Protein AF-A0ABD6XT28-F1 (afdb_monomer)

pLDDT: mean 92.52, std 7.79, range [53.41, 97.75]

Organism: Enterobacter agglomerans (NCBI:txid549)

Structure (mmCIF, N/CA/C/O backbone):
data_AF-A0ABD6XT28-F1
#
_entry.id   AF-A0ABD6XT28-F1
#
loop_
_atom_site.group_PDB
_atom_site.id
_atom_site.type_symbol
_atom_site.label_atom_id
_atom_site.label_alt_id
_atom_site.label_comp_id
_atom_site.label_asym_id
_atom_site.label_entity_id
_atom_site.label_seq_id
_atom_site.pdbx_PDB_ins_code
_atom_site.Cartn_x
_atom_site.Cartn_y
_atom_site.Cartn_z
_atom_site.occupancy
_atom_site.B_iso_or_equiv
_atom_site.auth_seq_id
_atom_site.auth_comp_id
_atom_site.auth_asym_id
_atom_site.auth_atom_id
_atom_site.pdbx_PDB_model_num
ATOM 1 N N . MET A 1 1 ? 20.728 22.422 -38.491 1.00 53.41 1 MET A N 1
ATOM 2 C CA . MET A 1 1 ? 20.151 21.067 -38.678 1.00 53.41 1 MET A CA 1
ATOM 3 C C . MET A 1 1 ? 20.886 19.962 -37.906 1.00 53.41 1 MET A C 1
ATOM 5 O O . MET A 1 1 ? 20.219 19.066 -37.412 1.00 53.41 1 MET A O 1
ATOM 9 N N . ALA A 1 2 ? 22.216 20.015 -37.728 1.00 60.31 2 ALA A N 1
ATOM 10 C CA . ALA A 1 2 ? 22.9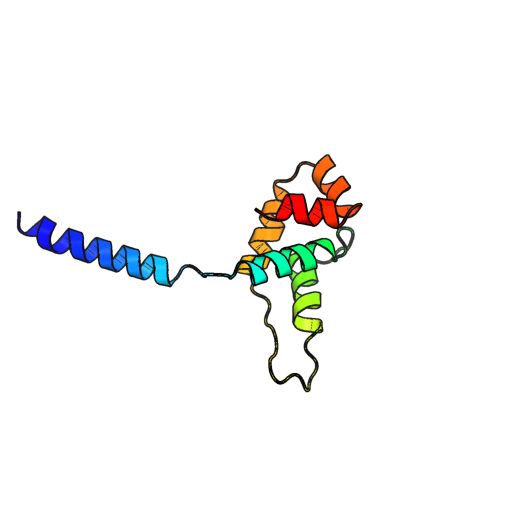67 18.969 -37.010 1.00 60.31 2 ALA A CA 1
ATOM 11 C C . ALA A 1 2 ? 22.593 18.804 -35.519 1.00 60.31 2 ALA A C 1
ATOM 13 O O . ALA A 1 2 ? 22.551 17.685 -35.028 1.00 60.31 2 ALA A O 1
ATOM 14 N N . LYS A 1 3 ? 22.254 19.889 -34.805 1.00 60.78 3 LYS A N 1
ATOM 15 C CA . LYS A 1 3 ? 21.909 19.826 -33.369 1.00 60.78 3 LYS A CA 1
ATOM 16 C C . LYS A 1 3 ? 20.629 19.024 -33.085 1.00 60.78 3 LYS A C 1
ATOM 18 O O . LYS A 1 3 ? 20.612 18.234 -32.153 1.00 60.78 3 LYS A O 1
ATOM 23 N N . VAL A 1 4 ? 19.594 19.150 -33.920 1.00 70.94 4 VAL A N 1
ATOM 24 C CA . VAL A 1 4 ? 18.327 18.402 -33.755 1.00 70.94 4 VAL A CA 1
ATOM 25 C C . VAL A 1 4 ? 18.539 16.896 -33.944 1.00 70.94 4 VAL A C 1
ATOM 27 O O . VAL A 1 4 ? 17.941 16.099 -33.229 1.00 70.94 4 VAL A O 1
ATOM 30 N N . LYS A 1 5 ? 19.460 16.512 -34.839 1.00 77.12 5 LYS A N 1
ATOM 31 C CA . LYS A 1 5 ? 19.832 15.115 -35.106 1.00 77.12 5 LYS A CA 1
ATOM 32 C C . LYS A 1 5 ? 20.420 14.390 -33.890 1.00 77.12 5 LYS A C 1
ATOM 34 O O . LYS A 1 5 ? 20.278 13.179 -33.815 1.00 77.12 5 LYS A O 1
ATOM 39 N N . TYR A 1 6 ? 21.047 15.115 -32.960 1.00 85.31 6 TYR A N 1
ATOM 40 C CA . TYR A 1 6 ? 21.609 14.548 -31.727 1.00 85.31 6 TYR A CA 1
ATOM 41 C C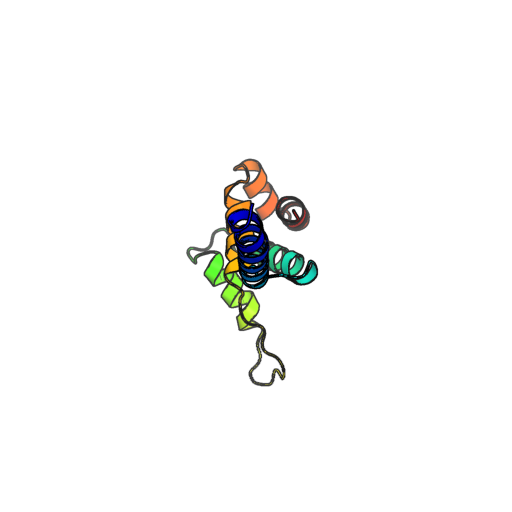 . TYR A 1 6 ? 20.728 14.797 -30.497 1.00 85.31 6 TYR A C 1
ATOM 43 O O . TYR A 1 6 ? 20.676 13.957 -29.606 1.00 85.31 6 TYR A O 1
ATOM 51 N N . ILE A 1 7 ? 19.989 15.910 -30.456 1.00 90.38 7 ILE A N 1
ATOM 52 C CA . ILE A 1 7 ? 19.077 16.218 -29.343 1.00 90.38 7 ILE A CA 1
ATOM 53 C C . ILE A 1 7 ? 17.892 15.248 -29.322 1.00 90.38 7 ILE A C 1
ATOM 55 O O . ILE A 1 7 ? 17.529 14.761 -28.258 1.00 90.38 7 ILE A O 1
ATOM 59 N N . LEU A 1 8 ? 17.307 14.931 -30.481 1.00 90.69 8 LEU A N 1
ATOM 60 C CA . LEU A 1 8 ? 16.163 14.022 -30.556 1.00 90.69 8 LEU A CA 1
ATOM 61 C C . LEU A 1 8 ? 16.468 12.609 -30.010 1.00 90.69 8 LEU A C 1
ATOM 63 O O . LEU A 1 8 ? 15.721 12.155 -29.143 1.00 90.69 8 LEU A O 1
ATOM 67 N N . PRO A 1 9 ? 17.544 11.911 -30.436 1.00 92.19 9 PRO A N 1
ATOM 68 C CA . PRO A 1 9 ? 17.869 10.606 -29.866 1.00 92.19 9 PRO A CA 1
ATOM 69 C C . PRO A 1 9 ? 18.266 10.702 -28.390 1.00 92.19 9 PRO A C 1
ATOM 71 O O . PRO A 1 9 ? 17.914 9.813 -27.622 1.00 92.19 9 PRO A O 1
ATOM 74 N N . LEU A 1 10 ? 18.925 11.785 -27.961 1.00 94.00 10 LEU A N 1
ATOM 75 C CA . LEU A 1 10 ? 19.241 11.999 -26.546 1.00 94.00 10 LEU A CA 1
ATOM 76 C C . LEU A 1 10 ? 17.965 12.092 -25.693 1.00 94.00 10 LEU A C 1
ATOM 78 O O . LEU A 1 10 ? 17.871 11.435 -24.661 1.00 94.00 10 LEU A O 1
ATOM 82 N N . LEU A 1 11 ? 16.966 12.861 -26.135 1.00 94.81 11 LEU A N 1
ATOM 83 C CA . LEU A 1 11 ? 15.681 12.974 -25.439 1.00 94.81 11 LEU A CA 1
ATOM 84 C C . LEU A 1 11 ? 14.933 11.638 -25.394 1.00 94.81 11 LEU A C 1
ATOM 86 O O . LEU A 1 11 ? 14.353 11.309 -24.364 1.00 94.81 11 LEU A O 1
ATOM 90 N N . LEU A 1 12 ? 14.982 10.849 -26.470 1.00 95.25 12 LEU A N 1
ATOM 91 C CA . LEU A 1 12 ? 14.394 9.507 -26.489 1.00 95.25 12 LEU A CA 1
ATOM 92 C C . LEU A 1 12 ? 15.072 8.570 -25.486 1.00 95.25 12 LEU A C 1
ATOM 94 O O . LEU A 1 12 ? 14.382 7.866 -24.754 1.00 95.25 12 LEU A O 1
ATOM 98 N N . ILE A 1 13 ? 16.405 8.591 -25.406 1.00 96.19 13 ILE A N 1
ATOM 99 C CA . ILE A 1 13 ? 17.156 7.796 -24.425 1.00 96.19 13 ILE A CA 1
ATOM 100 C C . ILE A 1 13 ? 16.787 8.221 -23.001 1.00 96.19 13 ILE A C 1
ATOM 102 O O . ILE A 1 13 ? 16.538 7.364 -22.158 1.00 96.19 13 ILE A O 1
ATOM 106 N N . LEU A 1 14 ? 16.697 9.527 -22.735 1.00 96.06 14 LEU A N 1
ATOM 107 C CA . LEU A 1 14 ? 16.288 10.036 -21.424 1.00 96.06 14 LEU A CA 1
ATOM 108 C C . LEU A 1 14 ? 14.849 9.636 -21.070 1.00 96.06 14 LEU A C 1
ATOM 110 O O . LEU A 1 14 ? 14.595 9.249 -19.933 1.00 96.06 14 LEU A O 1
ATOM 114 N N . ALA A 1 15 ? 13.922 9.677 -22.028 1.00 94.56 15 ALA A N 1
ATOM 115 C CA . ALA A 1 15 ? 12.540 9.253 -21.819 1.00 94.56 15 ALA A CA 1
ATOM 116 C C . ALA A 1 15 ? 12.433 7.746 -21.536 1.00 94.56 15 ALA A C 1
ATOM 118 O O . ALA A 1 15 ? 11.713 7.344 -20.625 1.00 94.56 15 ALA A O 1
ATOM 119 N N . LEU A 1 16 ? 13.179 6.913 -22.269 1.00 95.19 16 LEU A N 1
ATOM 120 C CA . LEU A 1 16 ? 13.233 5.467 -22.037 1.00 95.19 16 LEU A CA 1
ATOM 121 C C . LEU A 1 16 ? 13.867 5.131 -20.688 1.00 95.19 16 LEU A C 1
ATOM 123 O O . LEU A 1 16 ? 13.348 4.282 -19.968 1.00 95.19 16 LEU A O 1
ATOM 127 N N . ALA A 1 17 ? 14.949 5.821 -20.321 1.00 94.50 17 ALA A N 1
ATOM 128 C CA . ALA A 1 17 ? 15.563 5.671 -19.009 1.00 94.50 17 ALA A CA 1
ATOM 129 C C . ALA A 1 17 ? 14.565 6.041 -17.905 1.00 94.50 17 ALA A C 1
ATOM 131 O O . ALA A 1 17 ? 14.369 5.263 -16.979 1.00 94.50 17 ALA A O 1
ATOM 132 N N . ALA A 1 18 ? 13.875 7.179 -18.035 1.00 93.31 18 ALA A N 1
ATOM 133 C CA . ALA A 1 18 ? 12.854 7.595 -17.080 1.00 93.31 18 ALA A CA 1
ATOM 134 C C . ALA A 1 18 ? 11.721 6.565 -16.962 1.00 93.31 18 ALA A C 1
ATOM 136 O O . ALA A 1 18 ? 11.358 6.204 -15.847 1.00 93.31 18 ALA A O 1
ATOM 137 N N . TRP A 1 19 ? 11.206 6.049 -18.084 1.00 92.81 19 TRP A N 1
ATOM 138 C CA . TRP A 1 19 ? 10.189 4.994 -18.086 1.00 92.81 19 TRP A CA 1
ATOM 139 C C . TRP A 1 19 ? 10.695 3.743 -17.353 1.00 92.81 19 TRP A C 1
ATOM 141 O O . TRP A 1 19 ? 10.005 3.219 -16.483 1.00 92.81 19 TRP A O 1
ATOM 151 N N . TRP A 1 20 ? 11.928 3.307 -17.604 1.00 91.88 20 TRP A N 1
ATOM 152 C CA . TRP A 1 20 ? 12.496 2.131 -16.941 1.00 91.88 20 TRP A CA 1
ATOM 153 C C . TRP A 1 20 ? 12.514 2.236 -15.407 1.00 91.88 20 TRP A C 1
ATOM 155 O O . TRP A 1 20 ? 12.336 1.235 -14.715 1.00 91.88 20 TRP A O 1
ATOM 165 N N . PHE A 1 21 ? 12.697 3.442 -14.862 1.00 87.44 21 PHE A N 1
ATOM 166 C CA . PHE A 1 21 ? 12.686 3.675 -13.414 1.00 87.44 21 PHE A CA 1
ATOM 167 C C . PHE A 1 21 ? 11.282 3.765 -12.801 1.00 87.44 21 PHE A C 1
ATOM 169 O O . PHE A 1 21 ? 11.158 3.758 -11.575 1.00 87.44 21 PHE A O 1
ATOM 176 N N . ILE A 1 22 ? 10.220 3.838 -13.608 1.00 84.12 22 ILE A N 1
ATOM 177 C CA . ILE A 1 22 ? 8.848 3.822 -13.099 1.00 84.12 22 ILE A CA 1
ATOM 178 C C . ILE A 1 22 ? 8.488 2.372 -12.735 1.00 84.12 22 ILE A C 1
ATOM 180 O O . ILE A 1 22 ? 8.583 1.487 -13.588 1.00 84.12 22 ILE A O 1
ATOM 184 N N . PRO A 1 23 ? 8.071 2.090 -11.487 1.00 82.75 23 PRO A N 1
ATOM 185 C CA . PRO A 1 23 ? 7.656 0.750 -11.097 1.00 82.75 23 PRO A CA 1
ATOM 186 C C . PRO A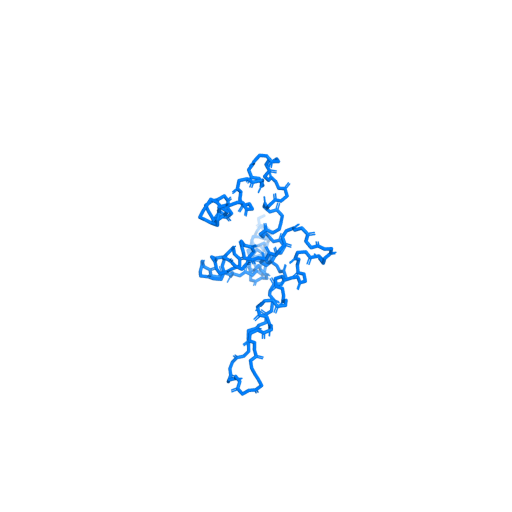 1 23 ? 6.390 0.344 -11.858 1.00 82.75 23 PRO A C 1
ATOM 188 O O . PRO A 1 23 ? 5.370 1.035 -11.818 1.00 82.75 23 PRO A O 1
ATOM 191 N N . HIS A 1 24 ? 6.466 -0.797 -12.539 1.00 85.38 24 HIS A N 1
ATOM 192 C CA . HIS A 1 24 ? 5.347 -1.401 -13.254 1.00 85.38 24 HIS A CA 1
ATOM 193 C C . HIS A 1 24 ? 4.711 -2.461 -12.367 1.00 85.38 24 HIS A C 1
ATOM 195 O O . HIS A 1 24 ? 5.039 -3.642 -12.454 1.00 85.38 24 HIS A O 1
ATOM 201 N N . ASP A 1 25 ? 3.835 -2.020 -11.471 1.00 88.94 25 ASP A N 1
ATOM 202 C CA . ASP A 1 25 ? 3.077 -2.937 -10.6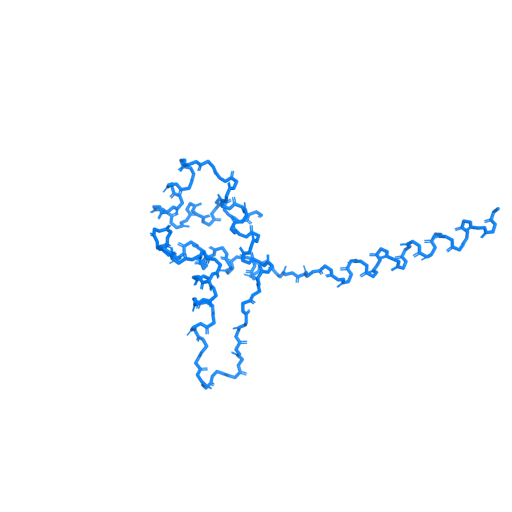27 1.00 88.94 25 ASP A CA 1
ATOM 203 C C . ASP A 1 25 ? 1.932 -3.574 -11.423 1.00 88.94 25 ASP A C 1
ATOM 205 O O . ASP A 1 25 ? 1.231 -2.886 -12.176 1.00 88.94 25 ASP A O 1
ATOM 209 N N . SER A 1 26 ? 1.752 -4.885 -11.253 1.00 91.69 26 SER A N 1
ATOM 210 C CA . SER A 1 26 ? 0.693 -5.646 -11.916 1.00 91.69 26 SER A CA 1
ATOM 211 C C . SER A 1 26 ? -0.691 -5.216 -11.414 1.00 91.69 26 SER A C 1
ATOM 213 O O . SER A 1 26 ? -0.840 -4.659 -10.325 1.00 91.69 26 SER A O 1
ATOM 215 N N . GLU A 1 27 ? -1.735 -5.488 -12.199 1.00 92.00 27 GLU A N 1
ATOM 216 C CA . GLU A 1 27 ? -3.116 -5.260 -11.747 1.00 92.00 27 GLU A CA 1
ATOM 217 C C . GLU A 1 27 ? -3.477 -6.137 -10.538 1.00 92.00 27 GLU A C 1
ATOM 219 O O . GLU A 1 27 ? -4.249 -5.718 -9.676 1.00 92.00 27 GLU A O 1
ATOM 224 N N . GLU A 1 28 ? -2.869 -7.321 -10.437 1.00 92.56 28 GLU A N 1
ATOM 225 C CA . GLU A 1 28 ? -3.005 -8.216 -9.288 1.00 92.56 28 GLU A CA 1
ATOM 226 C C . GLU A 1 28 ? -2.410 -7.597 -8.018 1.00 92.56 28 GLU A C 1
ATOM 228 O O . GLU A 1 28 ? -3.092 -7.537 -6.998 1.00 92.56 28 GLU A O 1
ATOM 233 N N . ASP A 1 29 ? -1.197 -7.039 -8.094 1.00 93.62 29 ASP A N 1
ATOM 234 C CA . ASP A 1 29 ? -0.563 -6.358 -6.962 1.00 93.62 29 ASP A CA 1
ATOM 235 C C . ASP A 1 29 ? -1.403 -5.162 -6.501 1.00 93.62 29 ASP A C 1
ATOM 237 O O . ASP A 1 29 ? -1.600 -4.950 -5.306 1.00 93.62 29 ASP A O 1
ATOM 241 N N . LYS A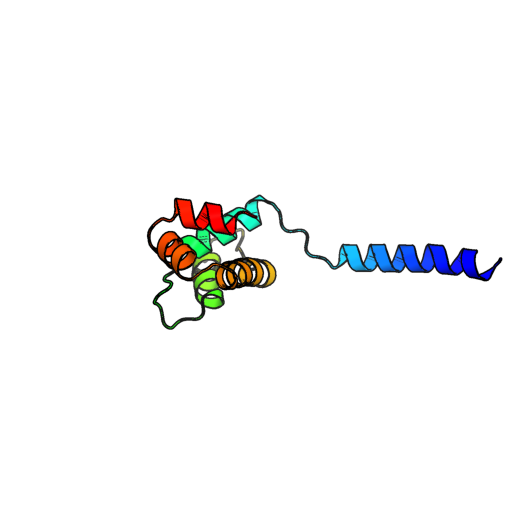 1 30 ? -1.944 -4.375 -7.436 1.00 95.19 30 LYS A N 1
ATOM 242 C CA . LYS A 1 30 ? -2.820 -3.244 -7.094 1.00 95.19 30 LYS A CA 1
ATOM 243 C C . LYS A 1 30 ? -4.077 -3.715 -6.365 1.00 95.19 30 LYS A C 1
ATOM 245 O O . LYS A 1 30 ? -4.408 -3.166 -5.315 1.00 95.19 30 LYS A O 1
ATOM 250 N N . ALA A 1 31 ? -4.753 -4.735 -6.895 1.00 95.75 31 ALA A N 1
ATOM 251 C CA . ALA A 1 31 ? -5.955 -5.296 -6.285 1.00 95.75 31 ALA A CA 1
ATOM 252 C C . ALA A 1 31 ? -5.664 -5.891 -4.899 1.00 95.75 31 ALA A C 1
ATOM 254 O O . ALA A 1 31 ? -6.431 -5.662 -3.965 1.00 95.75 31 ALA A O 1
ATOM 255 N N . TYR A 1 32 ? -4.533 -6.582 -4.747 1.00 95.62 32 TYR A N 1
ATOM 256 C CA . TYR A 1 32 ? -4.086 -7.123 -3.469 1.00 95.62 32 TYR A CA 1
ATOM 257 C C . TYR A 1 32 ? -3.866 -6.020 -2.428 1.00 95.62 32 TYR A C 1
ATOM 259 O O . TYR A 1 32 ? -4.371 -6.125 -1.315 1.00 95.62 32 TYR A O 1
ATOM 267 N N . TYR A 1 33 ? -3.193 -4.921 -2.784 1.00 97.12 33 TYR A N 1
ATOM 268 C CA . TYR A 1 33 ? -2.972 -3.807 -1.852 1.00 97.12 33 TYR A CA 1
ATOM 269 C C . TYR A 1 33 ? -4.269 -3.101 -1.461 1.00 97.12 33 TYR A C 1
ATOM 271 O O . TYR A 1 33 ? -4.414 -2.702 -0.307 1.00 97.12 33 TYR A O 1
ATOM 279 N N . VAL A 1 34 ? -5.220 -2.967 -2.390 1.00 97.75 34 VAL A N 1
ATOM 280 C CA . VAL A 1 34 ? -6.561 -2.457 -2.076 1.00 97.75 34 VAL A CA 1
ATOM 281 C C . VAL A 1 34 ? -7.285 -3.401 -1.115 1.00 97.75 34 VAL A C 1
ATOM 283 O O . VAL A 1 34 ? -7.829 -2.942 -0.116 1.00 97.75 34 VAL A O 1
ATOM 286 N N . ALA A 1 35 ? -7.251 -4.711 -1.363 1.00 97.06 35 ALA A N 1
ATOM 287 C CA . ALA A 1 35 ? -7.883 -5.698 -0.491 1.00 97.06 35 ALA A CA 1
ATOM 288 C C . ALA A 1 35 ? -7.271 -5.704 0.919 1.00 97.06 35 ALA A C 1
ATOM 290 O O . ALA A 1 35 ? -8.013 -5.704 1.900 1.00 97.06 35 ALA A O 1
ATOM 291 N N . VAL A 1 36 ? -5.937 -5.644 1.022 1.00 96.94 36 VAL A N 1
ATOM 292 C CA . VAL A 1 36 ? -5.223 -5.504 2.300 1.00 96.94 36 VAL A CA 1
ATOM 293 C C . VAL A 1 36 ? -5.664 -4.233 3.011 1.00 96.94 36 VAL A C 1
ATOM 295 O O . VAL A 1 36 ? -6.024 -4.297 4.179 1.00 96.94 36 VAL A O 1
ATOM 298 N N . PHE A 1 37 ? -5.674 -3.093 2.315 1.00 97.69 37 PHE A N 1
ATOM 299 C CA . PHE A 1 37 ? -6.091 -1.822 2.901 1.00 97.69 37 PHE A CA 1
ATOM 300 C C . PHE A 1 37 ? -7.526 -1.878 3.432 1.00 97.69 37 PHE A C 1
ATOM 302 O O . PHE A 1 37 ? -7.766 -1.449 4.546 1.00 97.69 37 PHE A O 1
ATOM 309 N N . CYS A 1 38 ? -8.463 -2.476 2.696 1.00 97.25 38 CYS A N 1
A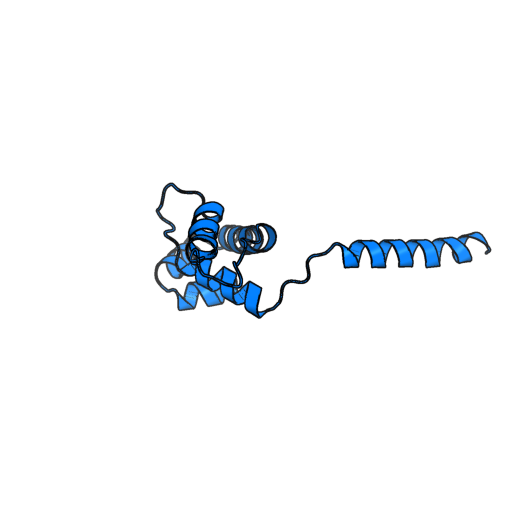TOM 310 C CA . CYS A 1 38 ? -9.852 -2.622 3.142 1.00 97.25 38 CYS A CA 1
ATOM 311 C C . CYS A 1 38 ? -10.043 -3.606 4.312 1.00 97.25 38 CYS A C 1
ATOM 313 O O . CYS A 1 38 ? -11.161 -3.759 4.803 1.00 97.25 38 CYS A O 1
ATOM 315 N N . ALA A 1 39 ? -8.991 -4.318 4.722 1.00 95.31 39 ALA A N 1
ATOM 316 C CA . ALA A 1 39 ? -9.005 -5.248 5.845 1.00 95.31 39 ALA A CA 1
ATOM 317 C C . ALA A 1 39 ? -8.252 -4.724 7.084 1.00 95.31 39 ALA A C 1
ATOM 319 O O . ALA A 1 39 ? -8.309 -5.379 8.125 1.00 95.31 39 ALA A O 1
ATOM 320 N N . VAL A 1 40 ? -7.537 -3.593 6.993 1.00 95.56 40 VAL A N 1
ATOM 321 C CA . VAL A 1 40 ? -6.836 -3.014 8.155 1.00 95.56 40 VAL A CA 1
ATOM 322 C C . VAL A 1 40 ? -7.793 -2.238 9.062 1.00 95.56 40 VAL A C 1
ATOM 324 O O . VAL A 1 40 ? -8.894 -1.863 8.663 1.00 95.56 40 VAL A O 1
ATOM 327 N N . ASP A 1 41 ? -7.358 -1.982 10.294 1.00 93.88 41 ASP A N 1
ATOM 328 C CA . ASP A 1 41 ? -8.132 -1.217 11.266 1.00 93.88 41 ASP A CA 1
ATOM 329 C C . ASP A 1 41 ? -7.917 0.291 11.057 1.00 93.88 41 ASP A C 1
ATOM 331 O O . ASP A 1 41 ? -6.859 0.854 11.362 1.00 93.88 41 ASP A O 1
ATOM 335 N N . HIS A 1 42 ? -8.943 0.960 10.532 1.00 92.56 42 HIS A N 1
ATOM 336 C CA . HIS A 1 42 ? -8.913 2.399 10.272 1.00 92.56 42 HIS A CA 1
ATOM 337 C C . HIS A 1 42 ? -9.010 3.265 11.539 1.00 92.56 42 HIS A C 1
ATOM 339 O O . HIS A 1 42 ? -8.655 4.442 11.469 1.00 92.56 42 HIS A O 1
ATOM 345 N N . ASP A 1 43 ? -9.411 2.697 12.682 1.00 91.75 43 ASP A N 1
ATOM 346 C CA . ASP A 1 43 ? -9.502 3.397 13.972 1.00 91.75 43 ASP A CA 1
ATOM 347 C C . ASP A 1 43 ? -8.242 3.206 14.841 1.00 91.75 43 ASP A C 1
ATOM 349 O O . ASP A 1 43 ? -8.066 3.851 15.883 1.00 91.75 43 ASP A O 1
ATOM 353 N N . SER A 1 44 ? -7.327 2.333 14.411 1.00 91.44 44 SER A N 1
ATOM 354 C CA . SER A 1 44 ? -6.058 2.090 15.092 1.00 91.44 44 SER A CA 1
ATOM 355 C C . SER A 1 44 ? -5.169 3.338 15.122 1.00 91.44 44 SER A C 1
ATOM 357 O O . SER A 1 44 ? -5.071 4.114 14.172 1.00 91.44 44 SER A O 1
ATOM 359 N N . LYS A 1 45 ? -4.414 3.494 16.217 1.00 92.38 45 LYS A N 1
ATOM 360 C CA . LYS A 1 45 ? -3.381 4.540 16.348 1.00 92.38 45 LYS A CA 1
ATOM 361 C C . LYS A 1 45 ? -2.151 4.277 15.474 1.00 92.38 45 LYS A C 1
ATOM 363 O O . LYS A 1 45 ? -1.279 5.139 15.375 1.00 92.38 45 LYS A O 1
ATOM 368 N N . GLN A 1 46 ? -2.038 3.080 14.897 1.00 95.75 46 GLN A N 1
ATOM 369 C CA . GLN A 1 46 ? -0.915 2.709 14.051 1.00 95.75 46 GLN A CA 1
ATOM 370 C C . GLN A 1 46 ? -1.060 3.333 12.649 1.00 95.75 46 GLN A C 1
ATOM 372 O O . GLN A 1 46 ? -2.144 3.271 12.067 1.00 95.75 46 GLN A O 1
ATOM 377 N N . PRO A 1 47 ? 0.020 3.873 12.051 1.00 95.69 47 PRO A N 1
ATOM 378 C CA . PRO A 1 47 ? -0.027 4.380 10.682 1.00 95.69 47 PRO A CA 1
ATOM 379 C C . PRO A 1 47 ? -0.507 3.313 9.689 1.00 95.69 47 PRO A C 1
ATOM 381 O O . PRO A 1 47 ? -0.010 2.187 9.717 1.00 95.69 47 PRO A O 1
ATOM 384 N N . LEU A 1 48 ? -1.415 3.680 8.776 1.00 96.12 48 LEU A N 1
ATOM 385 C CA . LEU A 1 48 ? -1.997 2.764 7.779 1.00 96.12 48 LEU A CA 1
ATOM 386 C C . LEU A 1 48 ? -0.928 2.023 6.958 1.00 96.12 48 LEU A C 1
ATOM 388 O O . LEU A 1 48 ? -1.051 0.827 6.727 1.00 96.12 48 LEU A O 1
ATOM 392 N N . ASP A 1 49 ? 0.150 2.712 6.578 1.00 96.19 49 ASP A N 1
ATOM 393 C CA . ASP A 1 49 ? 1.277 2.127 5.833 1.00 96.19 49 ASP A CA 1
ATOM 394 C C . ASP A 1 49 ? 1.921 0.967 6.611 1.00 96.19 49 ASP A C 1
ATOM 396 O O . ASP A 1 49 ? 2.119 -0.126 6.081 1.00 96.19 49 ASP A O 1
ATOM 400 N N . GLN A 1 50 ? 2.127 1.162 7.916 1.00 97.25 50 GLN A N 1
ATOM 401 C CA . GLN A 1 50 ? 2.699 0.149 8.794 1.00 97.25 50 GLN A CA 1
ATOM 402 C C . GLN A 1 50 ? 1.711 -0.988 9.086 1.00 97.25 50 GLN A C 1
ATOM 404 O O . GLN A 1 50 ? 2.123 -2.139 9.204 1.00 97.25 50 GLN A O 1
ATOM 409 N N . GLN A 1 51 ? 0.409 -0.699 9.173 1.00 97.69 51 GLN A N 1
ATOM 410 C CA . GLN A 1 51 ? -0.611 -1.745 9.285 1.00 97.69 51 GLN A CA 1
ATOM 411 C C . GLN A 1 51 ? -0.613 -2.651 8.047 1.00 97.69 51 GLN A C 1
ATOM 413 O O . GLN A 1 51 ? -0.561 -3.872 8.176 1.00 97.69 51 GLN A O 1
ATOM 418 N N . MET A 1 52 ? -0.600 -2.066 6.845 1.00 97.62 52 MET A N 1
ATOM 419 C CA . MET A 1 52 ? -0.524 -2.829 5.597 1.00 97.62 52 MET A CA 1
ATOM 420 C C . MET A 1 52 ? 0.771 -3.640 5.503 1.00 97.62 52 MET A C 1
ATOM 422 O O . MET A 1 52 ? 0.730 -4.801 5.100 1.00 97.62 52 MET A O 1
ATOM 426 N N . GLN A 1 53 ? 1.909 -3.051 5.888 1.00 97.56 53 GLN A N 1
ATOM 427 C CA . GLN A 1 53 ? 3.182 -3.765 5.943 1.00 97.56 53 GLN A CA 1
ATOM 428 C C . GLN A 1 53 ? 3.091 -4.974 6.877 1.00 97.56 53 GLN A C 1
ATOM 430 O O . GLN A 1 53 ? 3.478 -6.070 6.486 1.00 97.56 53 GLN A O 1
ATOM 435 N N . ASN A 1 54 ? 2.527 -4.802 8.073 1.00 96.62 54 ASN A N 1
ATOM 436 C CA . ASN A 1 54 ? 2.358 -5.890 9.031 1.00 96.62 54 ASN A CA 1
ATOM 437 C C . ASN A 1 54 ? 1.466 -7.013 8.488 1.00 96.62 54 ASN A C 1
ATOM 439 O O . ASN A 1 54 ? 1.770 -8.178 8.712 1.00 96.62 54 ASN A O 1
ATOM 443 N N . VAL A 1 55 ? 0.393 -6.693 7.760 1.00 95.44 55 VAL A N 1
ATOM 444 C CA . VAL A 1 55 ? -0.464 -7.713 7.133 1.00 95.44 55 VAL A CA 1
ATOM 445 C C . VAL A 1 55 ? 0.287 -8.455 6.024 1.00 95.44 55 VAL A C 1
ATOM 447 O O . VAL A 1 55 ? 0.279 -9.683 5.988 1.00 95.44 55 VAL A O 1
ATOM 450 N N . ILE A 1 56 ? 0.959 -7.723 5.133 1.00 95.69 56 ILE A N 1
ATOM 451 C CA . ILE A 1 56 ? 1.627 -8.298 3.957 1.00 95.69 56 ILE A CA 1
ATOM 452 C C . ILE A 1 56 ? 2.855 -9.112 4.361 1.00 95.69 56 ILE A C 1
ATOM 454 O O . ILE A 1 56 ? 3.030 -10.238 3.900 1.00 95.69 56 ILE A O 1
ATOM 458 N N . GLU A 1 57 ? 3.707 -8.554 5.215 1.00 96.19 57 GLU A N 1
ATOM 459 C CA . GLU A 1 57 ? 4.959 -9.191 5.612 1.00 96.19 57 GLU A CA 1
ATOM 460 C C . GLU A 1 57 ? 4.781 -10.134 6.800 1.00 96.19 57 GLU A C 1
ATOM 462 O O . GLU A 1 57 ? 5.525 -11.105 6.911 1.00 96.19 57 GLU A O 1
ATOM 467 N N . GLY A 1 58 ? 3.787 -9.904 7.663 1.00 92.56 58 GLY A N 1
ATOM 468 C CA . GLY A 1 58 ? 3.476 -10.789 8.788 1.00 92.56 58 GLY A CA 1
ATOM 469 C C . GLY A 1 58 ? 2.925 -12.149 8.357 1.00 92.56 58 GLY A C 1
ATOM 470 O O . GLY A 1 58 ? 3.046 -13.117 9.102 1.00 92.56 58 GLY A O 1
ATOM 471 N N . GLY A 1 59 ? 2.393 -12.257 7.133 1.00 85.31 59 GLY A N 1
ATOM 472 C CA . GLY A 1 59 ? 2.046 -13.540 6.515 1.00 85.31 59 GLY A CA 1
ATOM 473 C C . GLY A 1 59 ? 3.259 -14.396 6.122 1.00 85.31 59 GLY A C 1
ATOM 474 O O . GLY A 1 59 ? 3.106 -15.582 5.822 1.00 85.31 59 GLY A O 1
ATOM 475 N N . ASN A 1 60 ? 4.475 -13.836 6.134 1.00 92.06 60 ASN A N 1
ATOM 476 C CA . ASN A 1 60 ? 5.685 -14.584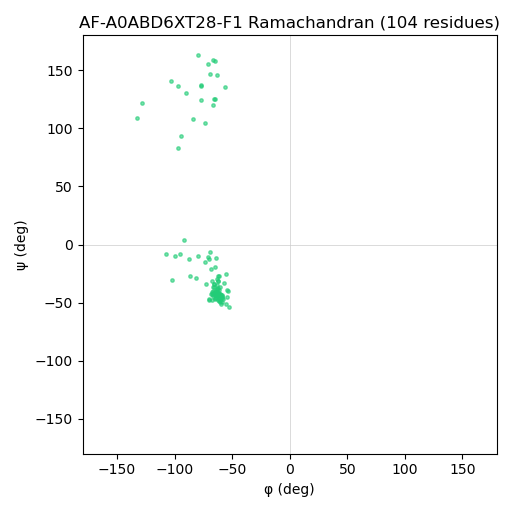 5.815 1.00 92.06 60 ASN A CA 1
ATOM 477 C C . ASN A 1 60 ? 6.056 -15.529 6.963 1.00 92.06 60 ASN A C 1
ATOM 479 O O . ASN A 1 60 ? 6.633 -15.121 7.968 1.00 92.06 60 ASN A O 1
ATOM 483 N N . SER A 1 61 ? 5.798 -16.820 6.776 1.00 89.94 61 SER A N 1
ATOM 484 C CA . SER A 1 61 ? 6.315 -17.857 7.674 1.00 89.94 61 SER A CA 1
ATOM 485 C C . SER A 1 61 ? 7.831 -18.050 7.508 1.00 89.94 61 SER A C 1
ATOM 487 O O . SER A 1 61 ? 8.388 -17.807 6.433 1.00 89.94 61 SER A O 1
ATOM 489 N N . ASP A 1 62 ? 8.513 -18.557 8.541 1.00 89.31 62 ASP A N 1
ATOM 490 C CA . ASP A 1 62 ? 9.967 -18.809 8.499 1.00 89.31 62 ASP A CA 1
ATOM 491 C C . ASP A 1 62 ? 10.381 -19.846 7.449 1.00 89.31 62 ASP A C 1
ATOM 493 O O . ASP A 1 62 ? 11.480 -19.777 6.904 1.00 89.31 62 ASP A O 1
ATOM 497 N N . TYR A 1 63 ? 9.479 -20.770 7.122 1.00 89.31 63 TYR A N 1
ATOM 498 C CA . TYR A 1 63 ? 9.670 -21.804 6.106 1.00 89.31 63 TYR A CA 1
ATOM 499 C C . TYR A 1 63 ? 9.180 -21.392 4.707 1.00 89.31 63 TYR A C 1
ATOM 501 O O . TYR A 1 63 ? 9.190 -22.213 3.789 1.00 89.31 63 TYR A O 1
ATOM 509 N N . ALA A 1 64 ? 8.711 -20.154 4.519 1.00 91.00 64 ALA A N 1
ATOM 510 C CA . ALA A 1 64 ? 8.232 -19.703 3.219 1.00 91.00 64 ALA A CA 1
ATOM 511 C C . ALA A 1 64 ? 9.395 -19.625 2.216 1.00 91.00 64 ALA A C 1
ATOM 513 O O . ALA A 1 64 ? 10.345 -18.865 2.404 1.00 91.00 64 ALA A O 1
ATOM 514 N N . LEU A 1 65 ? 9.297 -20.396 1.125 1.00 90.94 65 LEU A N 1
ATOM 515 C CA . LEU A 1 65 ? 10.280 -20.396 0.032 1.00 90.94 65 LEU A CA 1
ATOM 516 C C . LEU A 1 65 ? 10.375 -19.033 -0.664 1.00 90.94 65 LEU A C 1
ATOM 518 O O . LEU A 1 65 ? 11.435 -18.658 -1.158 1.00 90.94 65 LEU A O 1
ATOM 522 N N . GLN A 1 66 ? 9.263 -18.300 -0.706 1.00 89.81 66 GLN A N 1
ATOM 523 C CA . GLN A 1 66 ? 9.186 -16.942 -1.223 1.00 89.81 66 GLN A CA 1
ATOM 524 C C . GLN A 1 66 ? 8.513 -16.070 -0.172 1.00 89.81 66 GLN A C 1
ATOM 526 O O . GLN A 1 66 ? 7.392 -16.353 0.248 1.00 89.81 66 GLN A O 1
ATOM 531 N N . LYS A 1 67 ? 9.218 -15.025 0.259 1.00 92.62 67 LYS A N 1
ATOM 532 C CA . LYS A 1 67 ? 8.686 -14.005 1.159 1.00 92.62 67 LYS A CA 1
ATOM 533 C C . LYS A 1 67 ? 8.224 -12.815 0.335 1.00 92.62 67 LYS A C 1
ATOM 535 O O . LYS A 1 67 ? 8.921 -12.394 -0.588 1.00 92.62 67 LYS A O 1
ATOM 540 N N . ILE A 1 68 ? 7.060 -12.280 0.672 1.00 92.44 68 ILE A N 1
ATOM 541 C CA . ILE A 1 68 ? 6.522 -11.080 0.038 1.00 92.44 68 ILE A CA 1
ATOM 542 C C . ILE A 1 68 ? 7.010 -9.878 0.840 1.00 92.44 68 ILE A C 1
ATOM 544 O O . ILE A 1 68 ? 6.894 -9.852 2.064 1.00 92.44 68 ILE A O 1
ATOM 548 N N . THR A 1 69 ? 7.567 -8.888 0.150 1.00 94.88 69 THR A N 1
ATOM 549 C CA . THR A 1 69 ? 8.011 -7.629 0.756 1.00 94.88 69 THR A CA 1
ATOM 550 C C . THR A 1 69 ? 7.005 -6.534 0.454 1.00 94.88 69 THR A C 1
ATOM 552 O O . THR A 1 69 ? 6.474 -6.434 -0.657 1.00 94.88 69 THR A O 1
ATOM 555 N N . TYR A 1 70 ? 6.761 -5.684 1.441 1.00 96.38 70 TYR A N 1
ATOM 556 C CA . TYR A 1 70 ? 5.914 -4.523 1.289 1.00 96.38 70 TYR A CA 1
ATOM 557 C C . TYR A 1 70 ? 6.523 -3.512 0.310 1.00 96.38 70 TYR A C 1
ATOM 559 O O . TYR A 1 70 ? 7.645 -3.027 0.452 1.00 96.38 70 TYR A O 1
ATOM 567 N N . LYS A 1 71 ? 5.738 -3.152 -0.699 1.00 95.56 71 LYS A N 1
ATOM 568 C CA . LYS A 1 71 ? 6.028 -2.137 -1.704 1.00 95.56 71 LYS A CA 1
ATOM 569 C C . LYS A 1 71 ? 5.400 -0.827 -1.242 1.00 95.56 71 LYS A C 1
ATOM 571 O O . LYS A 1 71 ? 4.252 -0.520 -1.569 1.00 95.56 71 LYS A O 1
ATOM 576 N N . SE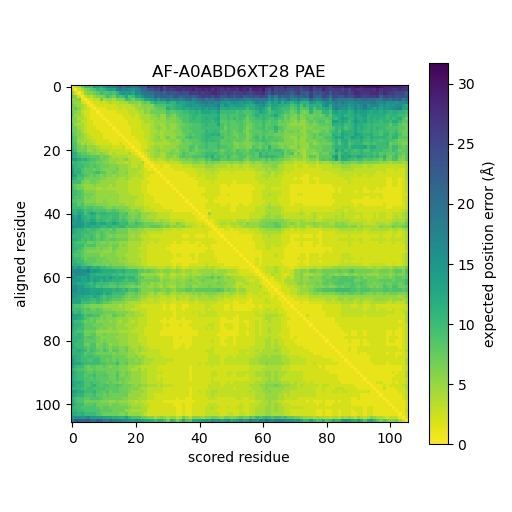R A 1 72 ? 6.182 -0.004 -0.548 1.00 94.69 72 SER A N 1
ATOM 577 C CA . SER A 1 72 ? 5.731 1.303 -0.033 1.00 94.69 72 SER A CA 1
ATOM 578 C C . SER A 1 72 ? 5.154 2.234 -1.108 1.00 94.69 72 SER A C 1
ATOM 580 O O . SER A 1 72 ? 4.359 3.123 -0.814 1.00 94.69 72 SER A O 1
ATOM 582 N N . GLY A 1 73 ? 5.548 2.064 -2.375 1.00 93.88 73 GLY A N 1
ATOM 583 C CA . GLY A 1 73 ? 4.964 2.795 -3.499 1.00 93.88 73 GLY A CA 1
ATOM 584 C C . GLY A 1 73 ? 3.487 2.462 -3.730 1.00 93.88 73 GLY A C 1
ATOM 585 O O . GLY A 1 73 ? 2.693 3.375 -3.933 1.00 93.88 73 GLY A O 1
ATOM 586 N N . LEU A 1 74 ? 3.104 1.182 -3.671 1.00 94.94 74 LEU A N 1
ATOM 587 C CA . LEU A 1 74 ? 1.707 0.753 -3.802 1.00 94.94 74 LEU A CA 1
ATOM 588 C C . LEU A 1 74 ? 0.887 1.166 -2.584 1.00 94.94 74 LEU A C 1
ATOM 590 O O . LEU A 1 74 ? -0.173 1.764 -2.745 1.00 94.94 74 LEU A O 1
ATOM 594 N N . GLY A 1 75 ? 1.412 0.913 -1.384 1.00 96.56 75 GLY A N 1
ATOM 595 C CA . GLY A 1 75 ? 0.770 1.287 -0.126 1.00 96.56 75 GLY A CA 1
ATOM 596 C C . GLY A 1 75 ? 0.386 2.760 -0.074 1.00 96.56 75 GLY A C 1
ATOM 597 O O . GLY A 1 75 ? -0.789 3.105 0.062 1.00 96.56 75 GLY A O 1
ATOM 598 N N . ARG A 1 76 ? 1.359 3.641 -0.327 1.00 95.88 76 ARG A N 1
ATOM 599 C CA . ARG A 1 76 ? 1.124 5.089 -0.377 1.00 95.88 76 ARG A CA 1
ATOM 600 C C . ARG A 1 76 ? 0.155 5.520 -1.471 1.00 95.88 76 ARG A C 1
ATOM 602 O O . ARG A 1 76 ? -0.545 6.507 -1.272 1.00 95.88 76 ARG A O 1
ATOM 609 N N . ARG A 1 77 ? 0.082 4.823 -2.611 1.00 95.38 77 ARG A N 1
ATOM 610 C CA . ARG A 1 77 ? -0.924 5.133 -3.643 1.00 95.38 77 ARG A CA 1
ATOM 611 C C . ARG A 1 77 ? -2.338 4.828 -3.160 1.00 95.38 77 ARG A C 1
ATOM 613 O O . ARG A 1 77 ? -3.216 5.665 -3.347 1.00 95.38 77 ARG A O 1
ATOM 620 N N . VAL A 1 78 ? -2.547 3.684 -2.507 1.00 97.06 78 VAL A N 1
ATOM 621 C CA . VAL A 1 78 ? -3.858 3.326 -1.940 1.00 97.06 78 VAL A CA 1
ATOM 622 C C . VAL A 1 78 ? -4.246 4.297 -0.819 1.00 97.06 78 VAL A C 1
ATOM 624 O O . VAL A 1 78 ? -5.342 4.851 -0.847 1.00 97.06 78 VAL A O 1
ATOM 627 N N . ILE A 1 79 ? -3.322 4.601 0.098 1.00 97.25 79 ILE A N 1
ATOM 628 C CA . ILE A 1 79 ? -3.536 5.582 1.178 1.00 97.25 79 ILE A CA 1
ATOM 629 C C . ILE A 1 79 ? -3.808 6.984 0.616 1.00 97.25 79 ILE A C 1
ATOM 631 O O . ILE A 1 79 ? -4.708 7.679 1.078 1.00 97.25 79 ILE A O 1
ATOM 635 N N . GLY A 1 80 ? -3.057 7.412 -0.398 1.00 96.75 80 GLY A N 1
ATOM 636 C CA . GLY A 1 80 ? -3.268 8.707 -1.043 1.00 96.75 80 GLY A CA 1
ATOM 637 C C . GLY A 1 80 ? -4.644 8.802 -1.698 1.00 96.75 80 GLY A C 1
ATOM 638 O O . GLY A 1 80 ? -5.294 9.839 -1.616 1.00 96.75 80 GLY A O 1
ATOM 639 N N . ARG A 1 81 ? -5.130 7.707 -2.291 1.00 96.19 81 ARG A N 1
ATOM 640 C CA . ARG A 1 81 ? -6.484 7.630 -2.845 1.00 96.19 81 ARG A CA 1
ATOM 641 C C . ARG A 1 81 ? -7.552 7.683 -1.757 1.00 96.19 81 ARG A C 1
ATOM 643 O O . ARG A 1 81 ? -8.521 8.417 -1.904 1.00 96.19 81 ARG A O 1
ATOM 650 N N . TRP A 1 82 ? -7.351 6.968 -0.654 1.00 96.88 82 TRP A N 1
ATOM 651 C CA . TRP A 1 82 ? -8.210 7.050 0.527 1.00 96.88 82 TRP A CA 1
ATOM 652 C C . TRP A 1 82 ? -8.350 8.485 1.048 1.00 96.88 82 TRP A C 1
ATOM 654 O O . TRP A 1 82 ? -9.455 8.950 1.310 1.00 96.88 82 TRP A O 1
ATOM 664 N N . GLN A 1 83 ? -7.239 9.218 1.135 1.00 96.00 83 GLN A N 1
ATOM 665 C CA . GLN A 1 83 ? -7.221 10.612 1.591 1.00 96.00 83 GLN A CA 1
ATOM 666 C C . GLN A 1 83 ? -7.973 11.575 0.660 1.00 96.00 83 GLN A C 1
ATOM 668 O O . GLN A 1 83 ? -8.326 12.671 1.084 1.00 96.00 83 GLN A O 1
ATOM 673 N N . GLN A 1 84 ? -8.205 11.186 -0.595 1.00 96.81 84 GLN A N 1
ATOM 674 C CA . GLN A 1 84 ? -8.985 11.964 -1.560 1.00 96.81 84 GLN A CA 1
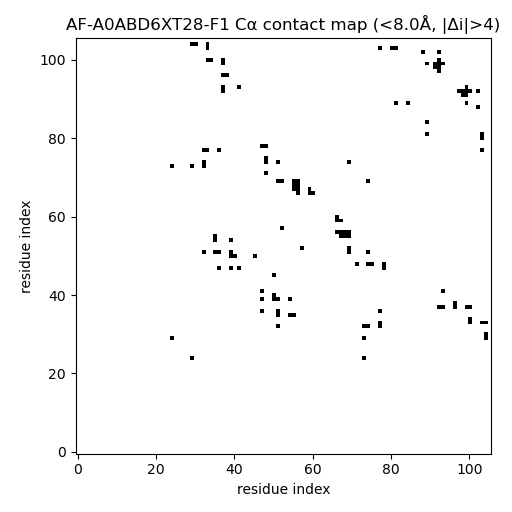ATOM 675 C C . GLN A 1 84 ? -10.486 11.664 -1.501 1.00 96.81 84 GLN A C 1
ATOM 677 O O . GLN A 1 84 ? -11.263 12.402 -2.106 1.00 96.81 84 GLN A O 1
ATOM 682 N N . LEU A 1 85 ? -10.896 10.597 -0.808 1.00 96.81 85 LEU A N 1
ATOM 683 C CA . LEU A 1 85 ? -12.306 10.291 -0.599 1.00 96.81 85 LEU A CA 1
ATOM 684 C C . LEU A 1 85 ? -12.941 11.319 0.338 1.00 96.81 85 LEU A C 1
ATOM 686 O O . LEU A 1 85 ? -12.313 11.827 1.270 1.00 96.81 85 LEU A O 1
ATOM 690 N N . THR A 1 86 ? -14.216 11.595 0.100 1.00 97.69 86 THR A N 1
ATOM 691 C CA . THR A 1 86 ? -15.037 12.379 1.025 1.00 97.69 86 THR A CA 1
ATOM 692 C C . THR A 1 86 ? -15.218 11.644 2.361 1.00 97.69 86 THR A C 1
ATOM 694 O O . THR A 1 86 ? -15.113 10.415 2.404 1.00 97.69 86 THR A O 1
ATOM 697 N N . PRO A 1 87 ? -15.537 12.354 3.460 1.00 96.75 87 PRO A N 1
ATOM 698 C CA . PRO A 1 87 ? -15.807 11.708 4.745 1.00 96.75 87 PRO A CA 1
ATOM 699 C C . PRO A 1 87 ? -16.902 10.631 4.670 1.00 96.75 87 PRO A C 1
ATOM 701 O O . PRO A 1 87 ? -16.745 9.560 5.250 1.00 96.75 87 PRO A O 1
ATOM 704 N N . ASP A 1 88 ? -17.964 10.870 3.894 1.00 97.25 88 ASP A N 1
ATOM 705 C CA . ASP A 1 88 ? -19.057 9.907 3.705 1.00 97.25 88 ASP A CA 1
ATOM 706 C C . ASP A 1 88 ? -18.595 8.651 2.946 1.00 97.25 88 ASP A C 1
ATOM 708 O O . ASP A 1 88 ? -18.973 7.529 3.289 1.00 97.25 88 ASP A O 1
ATOM 712 N N . GLU A 1 89 ? -17.747 8.814 1.925 1.00 97.31 89 GLU A N 1
ATOM 713 C CA . GLU A 1 89 ? -17.154 7.691 1.191 1.00 97.31 89 GLU A CA 1
ATOM 714 C C . GLU A 1 89 ? -16.185 6.892 2.060 1.00 97.31 89 GLU A C 1
ATOM 716 O O . GLU A 1 89 ? -16.207 5.663 2.007 1.00 97.31 89 GLU A O 1
ATOM 721 N N . GLN A 1 90 ? -15.371 7.567 2.878 1.00 96.69 90 GLN A N 1
ATOM 722 C CA . GLN A 1 90 ? -14.501 6.906 3.849 1.00 96.69 90 GLN A CA 1
ATOM 723 C C . GLN A 1 90 ? -15.335 6.100 4.843 1.00 96.69 90 GLN A C 1
ATOM 725 O O . GLN A 1 90 ? -15.095 4.908 5.016 1.00 96.69 90 GLN A O 1
ATOM 730 N N . GLN A 1 91 ? -16.370 6.702 5.433 1.00 96.50 91 GLN A N 1
ATOM 731 C CA . GLN A 1 91 ? -17.245 6.012 6.378 1.00 96.50 91 GLN A CA 1
ATOM 732 C C . GLN A 1 91 ? -17.928 4.796 5.739 1.00 96.50 91 GLN A C 1
ATOM 734 O O . GLN A 1 91 ? -17.963 3.721 6.338 1.00 96.50 91 GLN A O 1
ATOM 739 N N . ARG A 1 92 ? -18.420 4.930 4.503 1.00 96.38 92 ARG A N 1
ATOM 740 C CA . ARG A 1 92 ? -18.991 3.806 3.755 1.00 96.38 92 ARG A CA 1
ATOM 741 C C . ARG A 1 92 ? -17.963 2.706 3.498 1.00 96.38 92 ARG A C 1
ATOM 743 O O . ARG A 1 92 ? -18.293 1.533 3.630 1.00 96.38 92 ARG A O 1
ATOM 750 N N . ALA A 1 93 ? -16.741 3.070 3.132 1.00 95.88 93 ALA A N 1
ATOM 751 C CA . ALA A 1 93 ? -15.671 2.119 2.872 1.00 95.88 93 ALA A CA 1
ATOM 752 C C . ALA A 1 93 ? -15.227 1.368 4.140 1.00 95.88 93 ALA A C 1
ATOM 754 O O . ALA A 1 93 ? -14.975 0.171 4.062 1.00 95.88 93 ALA A O 1
ATOM 755 N N . VAL A 1 94 ? -15.203 2.017 5.312 1.00 95.50 94 VAL A N 1
ATOM 756 C CA . VAL A 1 94 ? -14.946 1.317 6.587 1.00 95.50 94 VAL A CA 1
ATOM 757 C C . VAL A 1 94 ? -16.041 0.284 6.884 1.00 95.50 94 VAL A C 1
ATOM 759 O O . VAL A 1 94 ? -15.755 -0.798 7.389 1.00 95.50 94 VAL A O 1
ATOM 762 N N . GLN A 1 95 ? -17.301 0.600 6.574 1.00 95.19 95 GLN A N 1
ATOM 763 C CA . GLN A 1 95 ? -18.444 -0.264 6.894 1.00 95.19 95 GLN A CA 1
ATOM 764 C C . GLN A 1 95 ? -18.661 -1.409 5.894 1.00 95.19 95 GLN A C 1
ATOM 766 O O . GLN A 1 95 ? -19.206 -2.448 6.263 1.00 95.19 95 GLN A O 1
ATOM 771 N N . ASP A 1 96 ? -18.268 -1.222 4.635 1.00 96.50 96 ASP A N 1
ATOM 772 C CA . ASP A 1 96 ? -18.498 -2.172 3.549 1.00 96.50 96 ASP A CA 1
ATOM 773 C C . ASP A 1 96 ? -17.209 -2.397 2.750 1.00 96.50 96 ASP A C 1
ATOM 775 O O . ASP A 1 96 ? -16.769 -1.553 1.964 1.00 96.50 96 ASP A O 1
ATOM 779 N N . ASN A 1 97 ? -16.633 -3.591 2.910 1.00 94.00 97 ASN A N 1
ATOM 780 C CA . ASN A 1 97 ? -15.403 -3.986 2.230 1.00 94.00 97 ASN A CA 1
ATOM 781 C C . ASN A 1 97 ? -15.555 -3.968 0.696 1.00 94.00 97 ASN A C 1
ATOM 783 O O . ASN A 1 97 ? -14.635 -3.552 -0.008 1.00 94.00 97 ASN A O 1
ATOM 787 N N . LEU A 1 98 ? -16.723 -4.342 0.159 1.00 95.44 98 LEU A N 1
ATOM 788 C CA . LEU A 1 98 ? -16.963 -4.283 -1.283 1.00 95.44 98 LEU A CA 1
ATOM 789 C C . LEU A 1 98 ? -16.982 -2.829 -1.767 1.00 95.44 98 LEU A C 1
ATOM 791 O O . LEU A 1 98 ? -16.379 -2.520 -2.798 1.00 95.44 98 LEU A O 1
ATOM 795 N N . ALA A 1 99 ? -17.626 -1.933 -1.015 1.00 96.31 99 ALA A N 1
ATOM 796 C CA . ALA A 1 99 ? -17.607 -0.504 -1.315 1.00 96.31 99 ALA A CA 1
ATOM 797 C C . ALA A 1 99 ? -16.185 0.070 -1.234 1.00 96.31 99 ALA A C 1
ATOM 799 O O . ALA A 1 99 ? -15.778 0.803 -2.135 1.00 96.31 99 ALA A O 1
ATOM 800 N N . CYS A 1 100 ? -15.404 -0.313 -0.219 1.00 97.50 100 CYS A N 1
ATOM 801 C CA . CYS A 1 100 ? -14.001 0.075 -0.089 1.00 97.50 100 CYS A CA 1
ATOM 802 C C . CYS A 1 100 ? -13.191 -0.309 -1.328 1.00 97.50 100 CYS A C 1
ATOM 804 O O . CYS A 1 100 ? -12.554 0.546 -1.951 1.00 97.50 100 CYS A O 1
ATOM 806 N N . GLN A 1 101 ? -13.279 -1.572 -1.752 1.00 96.50 101 GLN A N 1
ATOM 807 C CA . GLN A 1 101 ? -12.558 -2.031 -2.934 1.00 96.50 101 GLN A CA 1
ATOM 808 C C . GLN A 1 101 ? -12.991 -1.263 -4.187 1.00 96.50 101 GLN A C 1
ATOM 810 O O . GLN A 1 101 ? -12.143 -0.845 -4.969 1.00 96.50 101 GLN A O 1
ATOM 815 N N . GLN A 1 102 ? -14.291 -1.018 -4.376 1.00 96.19 102 GLN A N 1
ATOM 816 C CA . GLN A 1 102 ? -14.806 -0.279 -5.536 1.00 96.19 102 GLN A CA 1
ATOM 817 C C . GLN A 1 102 ? -14.326 1.178 -5.582 1.00 96.19 102 GLN A C 1
ATOM 819 O O . GLN A 1 102 ? -13.953 1.658 -6.655 1.00 96.19 102 GLN A O 1
ATOM 824 N N . LEU A 1 103 ? -14.293 1.865 -4.439 1.00 96.38 103 LEU A N 1
ATOM 825 C CA . LEU A 1 103 ? -13.817 3.248 -4.330 1.00 96.38 103 LEU A CA 1
ATOM 826 C C . LEU A 1 103 ? -12.305 3.357 -4.605 1.00 96.38 103 LEU A C 1
ATOM 828 O O . LEU A 1 103 ? -11.828 4.353 -5.167 1.00 96.38 103 LEU A O 1
ATOM 832 N N . LEU A 1 104 ? -11.549 2.308 -4.269 1.00 96.00 104 LEU A N 1
ATOM 833 C CA . LEU A 1 104 ? -10.089 2.300 -4.351 1.00 96.00 104 LEU A CA 1
ATOM 834 C C . LEU A 1 104 ? -9.502 1.607 -5.596 1.00 96.00 104 LEU A C 1
ATOM 836 O O . LEU A 1 104 ? -8.316 1.768 -5.862 1.00 96.00 104 LEU A O 1
ATOM 840 N N . LYS A 1 105 ? -10.308 0.898 -6.398 1.00 85.62 105 LYS A N 1
ATOM 841 C CA . LYS A 1 105 ? -9.872 0.067 -7.545 1.00 85.62 105 LYS A CA 1
ATOM 842 C C . LYS A 1 105 ? -9.207 0.810 -8.720 1.00 85.62 105 LYS A C 1
ATOM 844 O O . LYS A 1 105 ? -8.691 0.158 -9.623 1.00 85.62 105 LYS A O 1
ATOM 849 N N . ARG A 1 106 ? -9.264 2.140 -8.778 1.00 65.12 106 ARG A N 1
ATOM 850 C CA . ARG A 1 106 ? -8.851 2.910 -9.969 1.00 65.12 106 ARG A CA 1
ATOM 851 C C . ARG A 1 106 ? -7.379 3.308 -9.974 1.00 65.12 106 ARG A C 1
ATOM 853 O O . ARG A 1 106 ? -6.810 3.529 -8.882 1.00 65.12 106 ARG A O 1
#

Radius of gyration: 19.29 Å; Cα contacts (8 Å, |Δi|>4): 69; chains: 1; bounding box: 42×43×55 Å

Solvent-accessible surface area (backbone atoms only — not comparable to full-atom values): 6371 Å² total; per-residue (Å²): 118,72,65,59,69,54,50,52,58,51,51,50,53,51,51,53,52,53,53,70,72,52,86,83,76,50,74,64,57,54,52,49,53,37,53,48,55,51,68,53,70,87,86,51,92,63,56,67,64,58,51,44,35,48,59,54,38,64,68,48,53,95,83,48,92,73,72,60,76,69,54,67,71,59,47,50,50,55,52,54,52,55,72,70,46,51,72,68,55,47,54,46,21,76,75,30,51,70,52,24,39,65,76,57,70,117

Mean predicted aligned error: 5.4 Å

Sequence (106 aa):
MAKVKYILPLLLILALAAWWFIPHDSEEDKAYYVAVFCAVDHDSKQPLDQQMQNVIEGGNSDYALQKITYKSGLGRRVIGRWQQLTPDEQQRAVQDNLACQQLLKR

Foldseek 3Di:
DVVCVVVVVVVVVVVVVVVVPDDDDDLVNLLVLLLLLLPFDPPDPDDSLVRSQCVQQVPDDPPDPDGDGDDSVSNVLQVVLLVVDDPVLNVVSNVDVVSSSVSRSD

Secondary structure (DSSP, 8-state):
-HHHHHHHHHHHHHHHHHHHHS----HHHHHHHHHHHTTS-TTSSS-HHHHHHHHHHHT--TT-SSPPPP-HHHHHHHHHHHHHS-HHHHHHHHH-HHHHHHHH--